Protein AF-A0A838PQ01-F1 (afdb_monomer_lite)

Sequence (137 aa):
PAHTLPSLKRLLPDFTLEEAGFEQQYRLMRLALEASRDELIVIEGEALRRSPAAVVEGYCRRVGLSFLPESLRWQAGLVADWRRWEDWHGDVAASTEIRPPSASREPGRPEGVNLDVYASCLDYYEKMIELGGLSRG

Secondary structure (DSSP, 8-state):
-TTHHHHHHHH-TT--HHHH-HHHHHHHHHHHHHH-SSPPP---HHHHHH-HHHHHHHHHHHHTPPP-GGGGB------GGGGGGHHHHHHHHT-SB-PPPPS---SS--TTS-HHHHHHHHHHHHHHHHHTT----

pLDDT: mean 88.01, std 12.09, range [39.84, 98.06]

Structure (mmCIF, N/CA/C/O backbone):
data_AF-A0A838PQ01-F1
#
_entry.id   AF-A0A838PQ01-F1
#
loop_
_atom_site.group_PDB
_atom_site.id
_atom_site.type_symbol
_atom_site.label_atom_id
_atom_site.label_alt_id
_atom_site.label_comp_id
_atom_site.label_asym_id
_atom_site.label_entity_id
_atom_site.label_seq_id
_atom_site.pdbx_PDB_ins_code
_atom_site.Cartn_x
_atom_site.Cartn_y
_atom_site.Cartn_z
_atom_site.occupancy
_atom_site.B_iso_or_equiv
_atom_site.auth_seq_id
_atom_site.auth_comp_id
_atom_site.auth_asym_id
_atom_site.auth_atom_id
_atom_site.pdbx_PDB_model_num
ATOM 1 N N . PRO A 1 1 ? 8.351 0.709 -2.735 1.00 89.12 1 PRO A N 1
ATOM 2 C CA . PRO A 1 1 ? 9.089 0.527 -4.019 1.00 89.12 1 PRO A CA 1
ATOM 3 C C . PRO A 1 1 ? 9.811 -0.825 -4.168 1.00 89.12 1 PRO A C 1
ATOM 5 O O . PRO A 1 1 ? 9.623 -1.492 -5.180 1.00 89.12 1 PRO A O 1
ATOM 8 N N . ALA A 1 2 ? 10.607 -1.249 -3.175 1.00 86.81 2 ALA A N 1
ATOM 9 C CA . ALA A 1 2 ? 11.474 -2.436 -3.273 1.00 86.81 2 ALA A CA 1
ATOM 10 C C . ALA A 1 2 ? 10.735 -3.759 -3.558 1.00 86.81 2 ALA A C 1
ATOM 12 O O . ALA A 1 2 ? 11.239 -4.599 -4.298 1.00 86.81 2 ALA A O 1
ATOM 13 N N . HIS A 1 3 ? 9.519 -3.931 -3.031 1.00 84.19 3 HIS A N 1
ATOM 14 C CA . HIS A 1 3 ? 8.679 -5.099 -3.325 1.00 84.19 3 HIS A CA 1
ATOM 15 C C . HIS A 1 3 ? 7.772 -4.883 -4.545 1.00 84.19 3 HIS A C 1
ATOM 17 O O . HIS A 1 3 ? 7.604 -5.792 -5.359 1.00 84.19 3 HIS A O 1
ATOM 23 N N . THR A 1 4 ? 7.230 -3.670 -4.694 1.00 89.81 4 THR A N 1
ATOM 24 C CA . THR A 1 4 ? 6.278 -3.302 -5.750 1.00 89.81 4 THR A CA 1
ATOM 25 C C . THR A 1 4 ? 6.888 -3.400 -7.145 1.00 89.81 4 THR A C 1
ATOM 27 O O . THR A 1 4 ? 6.311 -4.053 -8.007 1.00 89.81 4 THR A O 1
ATOM 30 N N . LEU A 1 5 ? 8.065 -2.803 -7.375 1.00 92.25 5 LEU A N 1
ATOM 31 C CA . LEU A 1 5 ? 8.629 -2.682 -8.725 1.00 92.25 5 LEU A CA 1
ATOM 32 C C . LEU A 1 5 ? 9.062 -4.027 -9.329 1.00 92.25 5 LEU A C 1
ATOM 34 O O . LEU A 1 5 ? 8.715 -4.278 -10.480 1.00 92.25 5 LEU A O 1
ATOM 38 N N . PRO A 1 6 ? 9.739 -4.941 -8.600 1.00 89.44 6 PRO A N 1
ATOM 39 C CA . PRO A 1 6 ? 10.008 -6.271 -9.141 1.00 89.44 6 PRO A CA 1
ATOM 40 C C . PRO A 1 6 ? 8.729 -7.065 -9.409 1.00 89.44 6 PRO A C 1
ATOM 42 O O . PRO A 1 6 ? 8.678 -7.832 -10.364 1.00 89.44 6 PRO A O 1
ATOM 45 N N . SER A 1 7 ? 7.688 -6.897 -8.579 1.00 87.44 7 SER A N 1
ATOM 46 C CA . SER A 1 7 ? 6.402 -7.552 -8.834 1.00 87.44 7 SER A CA 1
ATOM 47 C C . SER A 1 7 ? 5.745 -7.019 -10.103 1.00 87.44 7 SER A C 1
ATOM 49 O O . SER A 1 7 ? 5.295 -7.819 -10.918 1.00 87.44 7 SER A O 1
ATOM 51 N N . LEU A 1 8 ? 5.735 -5.695 -10.282 1.00 91.44 8 LEU A N 1
ATOM 52 C CA . LEU A 1 8 ? 5.205 -5.031 -11.468 1.00 91.44 8 LEU A CA 1
ATOM 53 C C . LEU A 1 8 ? 5.955 -5.473 -12.726 1.00 91.44 8 LEU A C 1
ATOM 55 O O . LEU A 1 8 ? 5.323 -5.878 -13.692 1.00 91.44 8 LEU A O 1
ATOM 59 N N . LYS A 1 9 ? 7.293 -5.511 -12.681 1.00 91.19 9 LYS A N 1
ATOM 60 C CA . LYS A 1 9 ? 8.133 -5.930 -13.810 1.00 91.19 9 LYS A CA 1
ATOM 61 C C . LYS A 1 9 ? 7.815 -7.337 -14.321 1.00 91.19 9 LYS A C 1
ATOM 63 O O . LYS A 1 9 ? 7.921 -7.584 -15.516 1.00 91.19 9 LYS A O 1
ATOM 68 N N . ARG A 1 10 ? 7.447 -8.277 -13.442 1.00 88.75 10 ARG A N 1
ATOM 69 C CA . ARG A 1 10 ? 7.080 -9.639 -13.876 1.00 88.75 10 ARG A CA 1
ATOM 70 C C . ARG A 1 10 ? 5.846 -9.654 -14.777 1.00 88.75 10 ARG A C 1
ATOM 72 O O . ARG A 1 10 ? 5.750 -10.529 -15.625 1.00 88.75 10 ARG A O 1
ATOM 79 N N . LEU A 1 11 ? 4.925 -8.715 -14.570 1.00 87.88 11 LEU A N 1
ATOM 80 C CA . LEU A 1 11 ? 3.666 -8.620 -15.309 1.00 87.88 11 LEU A CA 1
ATOM 81 C C . LEU A 1 11 ? 3.765 -7.643 -16.484 1.00 87.88 11 LEU A C 1
ATOM 83 O O . LEU A 1 11 ? 3.222 -7.902 -17.551 1.00 87.88 11 LEU A O 1
ATOM 87 N N . LEU A 1 12 ? 4.486 -6.539 -16.292 1.00 91.62 12 LEU A N 1
ATOM 88 C CA . LEU A 1 12 ? 4.723 -5.484 -17.272 1.00 91.62 12 LEU A CA 1
ATOM 89 C C . LEU A 1 12 ? 6.237 -5.218 -17.353 1.00 91.62 12 LEU A C 1
ATOM 91 O O . LEU A 1 12 ? 6.736 -4.339 -16.654 1.00 91.62 12 LEU A O 1
ATOM 95 N N . PRO A 1 13 ? 7.004 -5.980 -18.157 1.00 91.25 13 PRO A N 1
ATOM 96 C CA . PRO A 1 13 ? 8.471 -5.887 -18.190 1.00 91.25 13 PRO A CA 1
ATOM 97 C C . PRO A 1 13 ? 9.031 -4.504 -18.538 1.00 91.25 13 PRO A C 1
ATOM 99 O O . PRO A 1 13 ? 10.107 -4.149 -18.033 1.00 91.25 13 PRO A O 1
ATOM 102 N N . ASP A 1 14 ? 8.265 -3.755 -19.336 1.00 91.88 14 ASP A N 1
ATOM 103 C CA . ASP A 1 14 ? 8.597 -2.447 -19.910 1.00 91.88 14 ASP A CA 1
ATOM 104 C C . ASP A 1 14 ? 7.753 -1.308 -19.307 1.00 91.88 14 ASP A C 1
ATOM 106 O O . ASP A 1 14 ? 7.502 -0.300 -19.965 1.00 91.88 14 ASP A O 1
ATOM 110 N N . PHE A 1 15 ? 7.296 -1.471 -18.059 1.00 94.56 15 PHE A N 1
ATOM 111 C CA . PHE A 1 15 ? 6.502 -0.453 -17.371 1.00 94.56 15 PHE A CA 1
ATOM 112 C C . PHE A 1 15 ? 7.220 0.910 -17.310 1.00 94.56 15 PHE A C 1
ATOM 114 O O . PHE A 1 15 ? 8.438 1.013 -17.135 1.00 94.56 15 PHE A O 1
ATOM 121 N N . THR A 1 16 ? 6.432 1.972 -17.387 1.00 94.88 16 THR A N 1
ATOM 122 C CA . THR A 1 16 ? 6.842 3.371 -17.253 1.00 94.88 16 THR A CA 1
ATOM 123 C C . THR A 1 16 ? 6.752 3.850 -15.801 1.00 94.88 16 THR A C 1
ATOM 125 O O . THR A 1 16 ? 6.079 3.253 -14.962 1.00 94.88 16 THR A O 1
ATOM 128 N N . LEU A 1 17 ? 7.389 4.982 -15.476 1.00 94.88 17 LEU A N 1
ATOM 129 C CA . LEU A 1 17 ? 7.247 5.606 -14.149 1.00 94.88 17 LEU A CA 1
ATOM 130 C C . LEU A 1 17 ? 5.789 5.928 -13.794 1.00 94.88 17 LEU A C 1
ATOM 132 O O . LEU A 1 17 ? 5.412 5.849 -12.626 1.00 94.88 17 LEU A O 1
ATOM 136 N N . GLU A 1 18 ? 4.977 6.259 -14.796 1.00 95.38 18 GLU A N 1
ATOM 137 C CA . GLU A 1 18 ? 3.548 6.500 -14.619 1.00 95.38 18 GLU A CA 1
ATOM 138 C C . GLU A 1 18 ? 2.798 5.222 -14.230 1.00 95.38 18 GLU A C 1
ATOM 140 O O . GLU A 1 18 ? 2.023 5.240 -13.276 1.00 95.38 18 GLU A O 1
ATOM 145 N N . GLU A 1 19 ? 3.092 4.092 -14.876 1.00 94.94 19 GLU A N 1
ATOM 146 C CA . GLU A 1 19 ? 2.512 2.788 -14.522 1.00 94.94 19 GLU A CA 1
ATOM 147 C C . GLU A 1 19 ? 3.000 2.271 -13.160 1.00 94.94 19 GLU A C 1
ATOM 149 O O . GLU A 1 19 ? 2.286 1.527 -12.487 1.00 94.94 19 GLU A O 1
ATOM 154 N N . ALA A 1 20 ? 4.187 2.691 -12.708 1.00 95.12 20 ALA A N 1
ATOM 155 C CA . ALA A 1 20 ? 4.645 2.432 -11.343 1.00 95.12 20 ALA A CA 1
ATOM 156 C C . ALA A 1 20 ? 3.829 3.197 -10.283 1.00 95.12 20 ALA A C 1
ATOM 158 O O . ALA A 1 20 ? 3.742 2.747 -9.138 1.00 95.12 20 ALA A O 1
ATOM 159 N N . GLY A 1 21 ? 3.246 4.345 -10.641 1.00 96.50 21 GLY A N 1
ATOM 160 C CA . GLY A 1 21 ? 2.193 5.022 -9.881 1.00 96.50 21 GLY A CA 1
ATOM 161 C C . GLY A 1 21 ? 2.619 5.802 -8.631 1.00 96.50 21 GLY A C 1
ATOM 162 O O . GLY A 1 21 ? 1.767 6.419 -7.994 1.00 96.50 21 GLY A O 1
ATOM 163 N N . PHE A 1 22 ? 3.899 5.806 -8.243 1.00 96.94 22 PHE A N 1
ATOM 164 C CA . PHE A 1 22 ? 4.348 6.459 -6.998 1.00 96.94 22 PHE A CA 1
ATOM 165 C C . PHE A 1 22 ? 4.168 7.984 -7.022 1.00 96.94 22 PHE A C 1
ATOM 167 O O . PHE A 1 22 ? 3.749 8.576 -6.027 1.00 96.94 22 PHE A O 1
ATOM 174 N N . GLU A 1 23 ? 4.441 8.625 -8.159 1.00 97.69 23 GLU A N 1
ATOM 175 C CA . GLU A 1 23 ? 4.204 10.061 -8.321 1.00 97.69 23 GLU A CA 1
ATOM 176 C C . GLU A 1 23 ? 2.708 10.388 -8.254 1.00 97.69 23 GLU A C 1
ATOM 178 O O . GLU A 1 23 ? 2.293 11.346 -7.602 1.00 97.69 23 GLU A O 1
ATOM 183 N N . GLN A 1 24 ? 1.889 9.569 -8.910 1.00 97.69 24 GLN A N 1
ATOM 184 C CA . GLN A 1 24 ? 0.441 9.707 -8.981 1.00 97.69 24 GLN A CA 1
ATOM 185 C C . GLN A 1 24 ? -0.168 9.573 -7.583 1.00 97.69 24 GLN A C 1
ATOM 187 O O . GLN A 1 24 ? -0.986 10.405 -7.197 1.00 97.69 24 GLN A O 1
ATOM 192 N N . GLN A 1 25 ? 0.282 8.596 -6.789 1.00 95.88 25 GLN A N 1
ATOM 193 C CA . GLN A 1 25 ? -0.121 8.436 -5.389 1.00 95.88 25 GLN A CA 1
ATOM 194 C C . GLN A 1 25 ? 0.239 9.664 -4.546 1.00 95.88 25 GLN A C 1
ATOM 196 O O . GLN A 1 25 ? -0.619 10.178 -3.830 1.00 95.88 25 GLN A O 1
ATOM 201 N N . TYR A 1 26 ? 1.460 10.190 -4.677 1.00 96.06 26 TYR A N 1
ATOM 202 C CA . TYR A 1 26 ? 1.870 11.403 -3.965 1.00 96.06 26 TYR A CA 1
ATOM 203 C C . TYR A 1 26 ? 1.013 12.619 -4.349 1.00 96.06 26 TYR A C 1
ATOM 205 O O . TYR A 1 26 ? 0.556 13.366 -3.482 1.00 96.06 26 TYR A O 1
ATOM 213 N N . ARG A 1 27 ? 0.743 12.806 -5.646 1.00 96.12 27 ARG A N 1
ATOM 214 C CA . ARG A 1 27 ? -0.130 13.884 -6.134 1.00 96.12 27 ARG A CA 1
ATOM 215 C C . ARG A 1 27 ? -1.559 13.737 -5.601 1.00 96.12 27 ARG A C 1
ATOM 217 O O . ARG A 1 27 ? -2.127 14.723 -5.143 1.00 96.12 27 ARG A O 1
ATOM 224 N N . LEU A 1 28 ? -2.121 12.526 -5.604 1.00 94.44 28 LEU A N 1
ATOM 225 C CA . LEU A 1 28 ? -3.454 12.251 -5.052 1.00 94.44 28 LEU A CA 1
ATOM 226 C C . LEU A 1 28 ? -3.518 12.521 -3.547 1.00 94.44 28 LEU A C 1
ATOM 228 O O . LEU A 1 28 ? -4.472 13.135 -3.079 1.00 94.44 28 LEU A O 1
ATOM 232 N N . MET A 1 29 ? -2.488 12.119 -2.802 1.00 93.38 29 MET A N 1
ATOM 233 C CA . MET A 1 29 ? -2.374 12.387 -1.371 1.00 93.38 29 MET A CA 1
ATOM 234 C C . MET A 1 29 ? -2.400 13.890 -1.077 1.00 93.38 29 MET A C 1
ATOM 236 O O . MET A 1 29 ? -3.138 14.340 -0.203 1.00 93.38 29 MET A O 1
ATOM 240 N N . ARG A 1 30 ? -1.639 14.678 -1.844 1.00 93.19 30 ARG A N 1
ATOM 241 C CA . ARG A 1 30 ? -1.653 16.140 -1.735 1.00 93.19 30 ARG A CA 1
ATOM 242 C C . ARG A 1 30 ? -3.019 16.737 -2.042 1.00 93.19 30 ARG A C 1
ATOM 244 O O . ARG A 1 30 ? -3.501 17.552 -1.266 1.00 93.19 30 ARG A O 1
ATOM 251 N N . LEU A 1 31 ? -3.652 16.306 -3.131 1.00 93.50 31 LEU A N 1
ATOM 252 C CA . LEU A 1 31 ? -4.988 16.778 -3.499 1.00 93.50 31 LEU A CA 1
ATOM 253 C C . LEU A 1 31 ? -6.022 16.458 -2.413 1.00 93.50 31 LEU A C 1
ATOM 255 O O . LEU A 1 31 ? -6.858 17.302 -2.109 1.00 93.50 31 LEU A O 1
ATOM 259 N N . ALA A 1 32 ? -5.954 15.276 -1.798 1.00 91.69 32 ALA A N 1
ATOM 260 C CA . ALA A 1 32 ? -6.846 14.901 -0.704 1.00 91.69 32 ALA A CA 1
ATOM 261 C C . ALA A 1 32 ? -6.669 15.808 0.528 1.00 91.69 32 ALA A C 1
ATOM 263 O O . ALA A 1 32 ? -7.661 16.253 1.104 1.00 91.69 32 ALA A O 1
ATOM 264 N N . LEU A 1 33 ? -5.421 16.127 0.889 1.00 89.50 33 LEU A N 1
ATOM 265 C CA . LEU A 1 33 ? -5.092 17.044 1.990 1.00 89.50 33 LEU A CA 1
ATOM 266 C C . LEU A 1 33 ? -5.481 18.499 1.701 1.00 89.50 33 LEU A C 1
ATOM 268 O O . LEU A 1 33 ? -5.804 19.249 2.613 1.00 89.50 33 LEU A O 1
ATOM 272 N N . GLU A 1 34 ? -5.431 18.918 0.438 1.00 90.81 34 GLU A N 1
ATOM 273 C CA . GLU A 1 34 ? -5.863 20.256 0.027 1.00 90.81 34 GLU A CA 1
ATOM 274 C C . GLU A 1 34 ? -7.401 20.360 -0.012 1.00 90.81 34 GLU A C 1
ATOM 276 O O . GLU A 1 34 ? -7.960 21.414 0.295 1.00 90.81 34 GLU A O 1
ATOM 281 N N . ALA A 1 35 ? -8.095 19.270 -0.359 1.00 91.44 35 ALA A N 1
ATOM 282 C CA . ALA A 1 35 ? -9.550 19.229 -0.492 1.00 91.44 35 ALA A CA 1
ATOM 283 C C . ALA A 1 35 ? -10.301 19.064 0.839 1.00 91.44 35 ALA A C 1
ATOM 285 O O . ALA A 1 35 ? -11.458 19.482 0.930 1.00 91.44 35 ALA A O 1
ATOM 286 N N . SER A 1 36 ? -9.681 18.466 1.861 1.00 84.81 36 SER A N 1
ATOM 287 C CA . SER A 1 36 ? -10.305 18.261 3.170 1.00 84.81 36 SER A CA 1
ATOM 288 C C . SER A 1 36 ? -9.430 18.759 4.312 1.00 84.81 36 SER A C 1
ATOM 290 O O . SER A 1 36 ? -8.210 18.649 4.286 1.00 84.81 36 SER A O 1
ATOM 292 N N . ARG A 1 37 ? -10.081 19.288 5.351 1.00 76.44 37 ARG A N 1
ATOM 293 C CA . ARG A 1 37 ? -9.438 19.568 6.644 1.00 76.44 37 ARG A CA 1
ATOM 294 C C . ARG A 1 37 ? -9.441 18.358 7.572 1.00 76.44 37 ARG A C 1
ATOM 296 O O . ARG A 1 37 ? -8.852 18.435 8.649 1.00 76.44 37 ARG A O 1
ATOM 303 N N . ASP A 1 38 ? -10.135 17.293 7.181 1.00 79.06 38 ASP A N 1
ATOM 304 C CA . ASP A 1 38 ? -10.133 16.046 7.923 1.00 79.06 38 ASP A CA 1
ATOM 305 C C . ASP A 1 38 ? -8.755 15.407 7.865 1.00 79.06 38 ASP A C 1
ATOM 307 O O . ASP A 1 38 ? -7.969 15.588 6.931 1.00 79.06 38 ASP A O 1
ATOM 311 N N . GLU A 1 39 ? -8.468 14.633 8.894 1.00 80.44 39 GLU A N 1
ATOM 312 C CA . GLU A 1 39 ? -7.217 13.922 8.965 1.00 80.44 39 GLU A CA 1
ATOM 313 C C . GLU A 1 39 ? -7.142 12.817 7.910 1.00 80.44 39 GLU A C 1
ATOM 315 O O . GLU A 1 39 ? -7.981 11.915 7.856 1.00 80.44 39 GLU A O 1
ATOM 320 N N . LEU A 1 40 ? -6.078 12.851 7.111 1.00 85.75 40 LEU A N 1
ATOM 321 C CA . LEU A 1 40 ? -5.758 11.766 6.202 1.00 85.75 40 LEU A CA 1
ATOM 322 C C . LEU A 1 40 ? -5.159 10.589 6.979 1.00 85.75 40 LEU A C 1
ATOM 324 O O . LEU A 1 40 ? -4.100 10.704 7.593 1.00 85.75 40 LEU A O 1
ATOM 328 N N . ILE A 1 41 ? -5.807 9.430 6.894 1.00 88.00 41 ILE A N 1
ATOM 329 C CA . ILE A 1 41 ? -5.294 8.194 7.488 1.00 88.00 41 ILE A CA 1
ATOM 330 C C . ILE A 1 41 ? -4.486 7.439 6.436 1.00 88.00 41 ILE A C 1
ATOM 332 O O . ILE A 1 41 ? -5.034 6.983 5.433 1.00 88.00 41 ILE A O 1
ATOM 336 N N . VAL A 1 42 ? -3.189 7.273 6.685 1.00 88.94 42 VAL A N 1
ATOM 337 C CA . VAL A 1 42 ? -2.290 6.505 5.815 1.00 88.94 42 VAL A CA 1
ATOM 338 C C . VAL A 1 42 ? -1.958 5.172 6.476 1.00 88.94 42 VAL A C 1
ATOM 340 O O . VAL A 1 42 ? -1.516 5.130 7.622 1.00 88.94 42 VAL A O 1
ATOM 343 N N . ILE A 1 43 ? -2.150 4.075 5.741 1.00 91.00 43 ILE A N 1
ATOM 344 C CA . ILE A 1 43 ? -1.770 2.727 6.171 1.00 91.00 43 ILE A CA 1
ATOM 345 C C . ILE A 1 43 ? -0.590 2.257 5.322 1.00 91.00 43 ILE A C 1
ATOM 347 O O . ILE A 1 43 ? -0.693 2.140 4.103 1.00 91.00 43 ILE A O 1
ATOM 351 N N . GLU A 1 44 ? 0.532 1.965 5.977 1.00 88.50 44 GLU A N 1
ATOM 352 C CA . GLU A 1 44 ? 1.713 1.384 5.334 1.00 88.50 44 GLU A CA 1
ATOM 353 C C . GLU A 1 44 ? 1.490 -0.121 5.116 1.00 88.50 44 GLU A C 1
ATOM 355 O O . GLU A 1 44 ? 1.124 -0.850 6.042 1.00 88.50 44 GLU A O 1
ATOM 360 N N . GLY A 1 45 ? 1.677 -0.589 3.880 1.00 89.44 45 GLY A N 1
ATOM 361 C CA . GLY A 1 45 ? 1.334 -1.959 3.492 1.00 89.44 45 GLY A CA 1
ATOM 362 C C . GLY A 1 45 ? 2.134 -3.029 4.239 1.00 89.44 45 GLY A C 1
ATOM 363 O O . GLY A 1 45 ? 1.572 -4.049 4.637 1.00 89.44 45 GLY A O 1
ATOM 364 N N . GLU A 1 46 ? 3.425 -2.807 4.490 1.00 87.44 46 GLU A N 1
ATOM 365 C CA . GLU A 1 46 ? 4.235 -3.755 5.254 1.00 87.44 46 GLU A CA 1
ATOM 366 C C . GLU A 1 46 ? 3.886 -3.720 6.749 1.00 87.44 46 GLU A C 1
ATOM 368 O O . GLU A 1 46 ? 3.846 -4.775 7.379 1.00 87.44 46 GLU A O 1
ATOM 373 N N . ALA A 1 47 ? 3.555 -2.559 7.324 1.00 89.69 47 ALA A N 1
ATOM 374 C CA . ALA A 1 47 ? 3.047 -2.456 8.694 1.00 89.69 47 ALA A CA 1
ATOM 375 C C . ALA A 1 47 ? 1.733 -3.225 8.863 1.00 89.69 47 ALA A C 1
ATOM 377 O O . ALA A 1 47 ? 1.591 -3.985 9.823 1.00 89.69 47 ALA A O 1
ATOM 378 N N . LEU A 1 48 ? 0.814 -3.092 7.899 1.00 94.12 48 LEU A N 1
ATOM 379 C CA . LEU A 1 48 ? -0.420 -3.873 7.860 1.00 94.12 48 LEU A CA 1
ATOM 380 C C . LEU A 1 48 ? -0.121 -5.372 7.830 1.00 94.12 48 LEU A C 1
ATOM 382 O O . LEU A 1 48 ? -0.730 -6.121 8.581 1.00 94.12 48 LEU A O 1
ATOM 386 N N . ARG A 1 49 ? 0.836 -5.825 7.015 1.00 93.50 49 ARG A N 1
ATOM 387 C CA . ARG A 1 49 ? 1.210 -7.247 6.960 1.00 93.50 49 ARG A CA 1
ATOM 388 C C . ARG A 1 49 ? 1.909 -7.743 8.224 1.00 93.50 49 ARG A C 1
ATOM 390 O O . ARG A 1 49 ? 1.715 -8.897 8.591 1.00 93.50 49 ARG A O 1
ATOM 397 N N . ARG A 1 50 ? 2.727 -6.911 8.880 1.00 93.81 50 ARG A N 1
ATOM 398 C CA . ARG A 1 50 ? 3.410 -7.264 10.138 1.00 93.81 50 ARG A CA 1
ATOM 399 C C . ARG A 1 50 ? 2.422 -7.440 11.289 1.00 93.81 50 ARG A C 1
ATOM 401 O O . ARG A 1 50 ? 2.574 -8.381 12.062 1.00 93.81 50 ARG A O 1
ATOM 408 N N . SER A 1 51 ? 1.418 -6.566 11.377 1.00 95.44 51 SER A N 1
ATOM 409 C CA . SER A 1 51 ? 0.456 -6.558 12.485 1.00 95.44 51 SER A CA 1
ATOM 410 C C . SER A 1 51 ? -0.974 -6.229 12.021 1.00 95.44 51 SER A C 1
ATOM 412 O O . SER A 1 51 ? -1.496 -5.171 12.387 1.00 95.44 51 SER A O 1
ATOM 414 N N . PRO A 1 52 ? -1.652 -7.121 11.264 1.00 96.94 52 PRO A N 1
ATOM 415 C CA . PRO A 1 52 ? -2.949 -6.818 10.654 1.00 96.94 52 PRO A CA 1
ATOM 416 C C . PRO A 1 52 ? -4.018 -6.353 11.645 1.00 96.94 52 PRO A C 1
ATOM 418 O O . PRO A 1 52 ? -4.657 -5.327 11.427 1.00 96.94 52 PRO A O 1
ATOM 421 N N . ALA A 1 53 ? -4.169 -7.070 12.764 1.00 97.25 53 ALA A N 1
ATOM 422 C CA . ALA A 1 53 ? -5.150 -6.747 13.799 1.00 97.25 53 ALA A CA 1
ATOM 423 C C . ALA A 1 53 ? -4.921 -5.357 14.395 1.00 97.25 53 ALA A C 1
ATOM 425 O O . ALA A 1 53 ? -5.837 -4.546 14.397 1.00 97.25 53 ALA A O 1
ATOM 426 N N . ALA A 1 54 ? -3.690 -5.049 14.808 1.00 97.00 54 ALA A N 1
ATOM 427 C CA . ALA A 1 54 ? -3.374 -3.761 15.418 1.00 97.00 54 ALA A CA 1
ATOM 428 C C . ALA A 1 54 ? -3.588 -2.585 14.450 1.00 97.00 54 ALA A C 1
ATOM 430 O O . ALA A 1 54 ? -4.101 -1.537 14.843 1.00 97.00 54 ALA A O 1
ATOM 431 N N . VAL A 1 55 ? -3.213 -2.754 13.178 1.00 96.75 55 VAL A N 1
ATOM 432 C CA . VAL A 1 55 ? -3.364 -1.703 12.163 1.00 96.75 55 VAL A CA 1
ATOM 433 C C . VAL A 1 55 ? -4.835 -1.471 11.819 1.00 96.75 55 VAL A C 1
ATOM 435 O O . VAL A 1 55 ? -5.279 -0.323 11.810 1.00 96.75 55 VAL A O 1
ATOM 438 N N . VAL A 1 56 ? -5.607 -2.535 11.576 1.00 97.38 56 VAL A N 1
ATOM 439 C CA . VAL A 1 56 ? -7.031 -2.416 11.225 1.00 97.38 56 VAL A CA 1
ATOM 440 C C . VAL A 1 56 ? -7.861 -1.940 12.416 1.00 97.38 56 VAL A C 1
ATOM 442 O O . VAL A 1 56 ? -8.706 -1.068 12.244 1.00 97.38 56 VAL A O 1
ATOM 445 N N . GLU A 1 57 ? -7.583 -2.410 13.632 1.00 97.56 57 GLU A N 1
ATOM 446 C CA . GLU A 1 57 ? -8.215 -1.891 14.849 1.00 97.56 57 GLU A CA 1
ATOM 447 C C . GLU A 1 57 ? -7.911 -0.399 15.051 1.00 97.56 57 GLU A C 1
ATOM 449 O O . GLU A 1 57 ? -8.808 0.397 15.346 1.00 97.56 57 GLU A O 1
ATOM 454 N N . GLY A 1 58 ? -6.656 0.009 14.826 1.00 95.81 58 GLY A N 1
ATOM 455 C CA . GLY A 1 58 ? -6.242 1.409 14.859 1.00 95.81 58 GLY A CA 1
ATOM 456 C C . GLY A 1 58 ? -7.000 2.272 13.849 1.00 95.81 58 GLY A C 1
ATOM 457 O O . GLY A 1 58 ? -7.470 3.354 14.212 1.00 95.81 58 GLY A O 1
ATOM 458 N N . TYR A 1 59 ? -7.164 1.775 12.620 1.00 95.44 59 TYR A N 1
ATOM 459 C CA . TYR A 1 59 ? -7.979 2.411 11.587 1.00 95.44 59 TYR A CA 1
ATOM 460 C C . TYR A 1 59 ? -9.443 2.531 12.025 1.00 95.44 59 TYR A C 1
ATOM 462 O O . TYR A 1 59 ? -9.959 3.647 12.071 1.00 95.44 59 TYR A O 1
ATOM 470 N N . CYS A 1 60 ? -10.083 1.422 12.419 1.00 97.00 60 CYS A N 1
ATOM 471 C CA . CYS A 1 60 ? -11.480 1.383 12.859 1.00 97.00 60 CYS A CA 1
ATOM 472 C C . CYS A 1 60 ? -11.750 2.415 13.956 1.00 97.00 60 CYS A C 1
ATOM 474 O O . CYS A 1 60 ? -12.658 3.233 13.821 1.00 97.00 60 CYS A O 1
ATOM 476 N N . ARG A 1 61 ? -10.905 2.461 14.992 1.00 95.81 61 ARG A N 1
ATOM 477 C CA . ARG A 1 61 ? -11.015 3.447 16.074 1.00 95.81 61 ARG A CA 1
ATOM 478 C C . ARG A 1 61 ? -10.955 4.887 15.563 1.00 95.81 61 ARG A C 1
ATOM 480 O O . ARG A 1 61 ? -11.685 5.736 16.065 1.00 95.81 61 ARG A O 1
ATOM 487 N N . ARG A 1 62 ? -10.093 5.170 14.585 1.00 93.06 62 ARG A N 1
ATOM 488 C CA . ARG A 1 62 ? -9.897 6.524 14.055 1.00 93.06 62 ARG A CA 1
ATOM 489 C C . ARG A 1 62 ? -11.060 6.999 13.188 1.00 93.06 62 ARG A C 1
ATOM 491 O O . ARG A 1 62 ? -11.362 8.185 13.201 1.00 93.06 62 ARG A O 1
ATOM 498 N N . VAL A 1 63 ? -11.740 6.080 12.504 1.00 93.88 63 VAL A N 1
ATOM 499 C CA . VAL A 1 63 ? -12.944 6.383 11.709 1.00 93.88 63 VAL A CA 1
ATOM 500 C C . VAL A 1 63 ? -14.262 6.169 12.469 1.00 93.88 63 VAL A C 1
ATOM 502 O O . VAL A 1 63 ? -15.332 6.329 11.892 1.00 93.88 63 VAL A O 1
ATOM 505 N N . GLY A 1 64 ? -14.212 5.809 13.757 1.00 95.62 64 GLY A N 1
ATOM 506 C CA . GLY A 1 64 ? -15.404 5.612 14.592 1.00 95.62 64 GLY A CA 1
ATOM 507 C C . GLY A 1 64 ? -16.155 4.295 14.354 1.00 95.62 64 GLY A C 1
ATOM 508 O O . GLY A 1 64 ? -17.347 4.210 14.640 1.00 95.62 64 GLY A O 1
ATOM 509 N N . LEU A 1 65 ? -15.478 3.268 13.837 1.00 97.06 65 LEU A N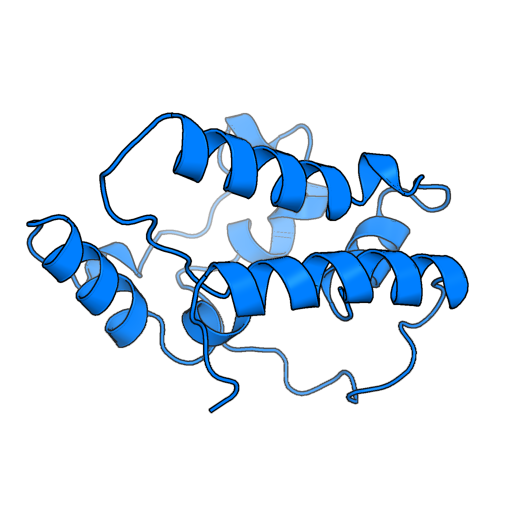 1
ATOM 510 C CA . LEU A 1 65 ? -16.024 1.929 13.612 1.00 97.06 65 LEU A CA 1
ATOM 511 C C . LEU A 1 65 ? -15.595 0.950 14.711 1.00 97.06 65 LEU A C 1
ATOM 513 O O . LEU A 1 65 ? -14.502 1.045 15.270 1.00 97.06 65 LEU A O 1
ATOM 517 N N . SER A 1 66 ? -16.436 -0.049 14.976 1.00 97.81 66 SER A N 1
ATOM 518 C CA . SER A 1 66 ? -16.059 -1.209 15.788 1.00 97.81 66 SER A CA 1
ATOM 519 C C . SER A 1 66 ? -15.152 -2.146 14.988 1.00 97.81 66 SER A C 1
ATOM 521 O O . SER A 1 66 ? -15.452 -2.473 13.840 1.00 97.81 66 SER A O 1
ATOM 523 N N . PHE A 1 67 ? -14.052 -2.593 15.596 1.00 98.06 67 PHE A N 1
ATOM 524 C CA . PHE A 1 67 ? -13.181 -3.601 14.996 1.00 98.06 67 PHE A CA 1
ATOM 525 C C . PHE A 1 67 ? -13.824 -4.991 15.077 1.00 98.06 67 PHE A C 1
ATOM 527 O O . PHE A 1 67 ? -14.287 -5.404 16.139 1.00 98.06 67 PHE A O 1
ATOM 534 N N . LEU A 1 68 ? -13.820 -5.707 13.952 1.00 97.81 68 LEU A N 1
ATOM 535 C CA . LEU A 1 68 ? -14.300 -7.082 13.829 1.00 97.81 68 LEU A CA 1
ATOM 536 C C . LEU A 1 68 ? -13.105 -7.991 13.505 1.00 97.81 68 LEU A C 1
ATOM 538 O O . LEU A 1 68 ? -12.624 -7.946 12.369 1.00 97.81 68 LEU A O 1
ATOM 542 N N . PRO A 1 69 ? -12.585 -8.798 14.447 1.00 96.06 69 PRO A N 1
ATOM 543 C CA . PRO A 1 69 ? -11.427 -9.663 14.199 1.00 96.06 69 PRO A CA 1
ATOM 544 C C . PRO A 1 69 ? -11.598 -10.617 13.006 1.00 96.06 69 PRO A C 1
ATOM 546 O O . PRO A 1 69 ? -10.643 -10.893 12.279 1.00 96.06 69 PRO A O 1
ATOM 549 N N . GLU A 1 70 ? -12.819 -11.086 12.763 1.00 96.69 70 GLU A N 1
ATOM 550 C CA . GLU A 1 70 ? -13.195 -11.941 11.639 1.00 96.69 70 GLU A CA 1
ATOM 551 C C . GLU A 1 70 ? -13.032 -11.263 10.271 1.00 96.69 70 GLU A C 1
ATOM 553 O O . GLU A 1 70 ? -12.868 -11.961 9.275 1.00 96.69 70 GLU A O 1
ATOM 558 N N . SER A 1 71 ? -12.975 -9.924 10.209 1.00 94.75 71 SER A N 1
ATOM 559 C CA . SER A 1 71 ? -12.703 -9.184 8.964 1.00 94.75 71 SER A CA 1
ATOM 560 C C . SER A 1 71 ? -11.311 -9.464 8.381 1.00 94.75 71 SER A C 1
ATOM 562 O O . SER A 1 71 ? -11.060 -9.191 7.209 1.00 94.75 71 SER A O 1
ATOM 564 N N . LEU A 1 72 ? -10.408 -10.052 9.173 1.00 96.88 72 LEU A N 1
ATOM 565 C CA . LEU A 1 72 ? -9.063 -10.458 8.754 1.00 96.88 72 LEU A CA 1
ATOM 566 C C . LEU A 1 72 ? -8.990 -11.910 8.261 1.00 96.88 72 LEU A C 1
ATOM 568 O O . LEU A 1 72 ? -7.894 -12.461 8.094 1.00 96.88 72 LEU A O 1
ATOM 572 N N . ARG A 1 73 ? -10.147 -12.554 8.082 1.00 96.69 73 ARG A N 1
ATOM 573 C CA . ARG A 1 73 ? -10.285 -13.938 7.637 1.00 96.69 73 ARG A CA 1
ATOM 574 C C . ARG A 1 73 ? -11.257 -14.011 6.468 1.00 96.69 73 ARG A C 1
ATOM 576 O O . ARG A 1 73 ? -12.324 -13.410 6.493 1.00 96.69 73 ARG A O 1
ATOM 583 N N . TRP A 1 74 ? -10.903 -14.785 5.453 1.00 95.06 74 TRP A N 1
ATOM 584 C CA . TRP A 1 74 ? -11.764 -15.021 4.295 1.00 95.06 74 TRP A CA 1
ATOM 585 C C . TRP A 1 74 ? -11.601 -16.441 3.764 1.00 95.06 74 TRP A C 1
ATOM 587 O O . TRP A 1 74 ? -10.666 -17.156 4.123 1.00 95.06 74 TRP A O 1
ATOM 597 N N . GLN A 1 75 ? -12.542 -16.862 2.920 1.00 94.12 75 GLN A N 1
ATOM 598 C CA . GLN A 1 75 ? -12.421 -18.112 2.178 1.00 94.12 75 GLN A CA 1
ATOM 599 C C . GLN A 1 75 ? -11.532 -17.895 0.957 1.00 94.12 75 GLN A C 1
ATOM 601 O O . GLN A 1 75 ? -11.680 -16.895 0.256 1.00 94.12 75 GLN A O 1
ATOM 606 N N . ALA A 1 76 ? -10.631 -18.842 0.702 1.00 94.38 76 ALA A N 1
ATOM 607 C CA . ALA A 1 76 ? -9.833 -18.839 -0.514 1.00 94.38 76 ALA A CA 1
ATOM 608 C C . ALA A 1 76 ? -10.748 -18.975 -1.743 1.00 94.38 76 ALA A C 1
ATOM 610 O O . ALA A 1 76 ? -11.718 -19.736 -1.738 1.00 94.38 76 ALA A O 1
ATOM 611 N N . GLY A 1 77 ? -10.428 -18.239 -2.800 1.00 91.69 77 GLY A N 1
ATOM 612 C CA . GLY A 1 77 ? -11.172 -18.218 -4.049 1.00 91.69 77 GLY A CA 1
ATOM 613 C C . GLY A 1 77 ? -10.852 -16.987 -4.889 1.00 91.69 77 GLY A C 1
ATOM 614 O O . GLY A 1 77 ? -10.478 -15.933 -4.376 1.00 91.69 77 GLY A O 1
ATOM 615 N N . LEU A 1 78 ? -11.016 -17.119 -6.206 1.00 85.12 78 LEU A N 1
ATOM 616 C CA . LEU A 1 78 ? -10.898 -15.987 -7.118 1.00 85.12 78 LEU A CA 1
ATOM 617 C C . LEU A 1 78 ? -12.155 -15.113 -7.017 1.00 85.12 78 LEU A C 1
ATOM 619 O O . LEU A 1 78 ? -13.272 -15.587 -7.232 1.00 85.12 78 LEU A O 1
ATOM 623 N N . VAL A 1 79 ? -11.968 -13.824 -6.745 1.00 88.94 79 VAL A N 1
ATOM 624 C CA . VAL A 1 79 ? -13.042 -12.831 -6.848 1.00 88.94 79 VAL A CA 1
ATOM 625 C C . VAL A 1 79 ? -13.398 -12.660 -8.325 1.00 88.94 79 VAL A C 1
ATOM 627 O O . VAL A 1 79 ? -12.512 -12.490 -9.160 1.00 88.94 79 VAL A O 1
ATOM 630 N N . ALA A 1 80 ? -14.689 -12.711 -8.669 1.00 88.12 80 ALA A N 1
ATOM 631 C CA . ALA A 1 80 ? -15.142 -12.716 -10.065 1.00 88.12 80 ALA A CA 1
ATOM 632 C C . ALA A 1 80 ? -14.586 -11.536 -10.889 1.00 88.12 80 ALA A C 1
ATOM 634 O O . ALA A 1 80 ? -14.172 -11.727 -12.034 1.00 88.12 80 ALA A O 1
ATOM 635 N N . ASP A 1 81 ? -14.494 -10.354 -10.278 1.00 88.25 81 ASP A N 1
ATOM 636 C CA . ASP A 1 81 ? -13.982 -9.134 -10.912 1.00 88.25 81 ASP A CA 1
ATOM 637 C C . ASP A 1 81 ? -12.465 -9.166 -11.168 1.00 88.25 81 ASP A C 1
ATOM 639 O O . ASP A 1 81 ? -11.943 -8.381 -11.960 1.00 88.25 81 ASP A O 1
ATOM 643 N N . TRP A 1 82 ? -11.736 -10.097 -10.545 1.00 88.31 82 TRP A N 1
ATOM 644 C CA . TRP A 1 82 ? -10.286 -10.236 -10.698 1.00 88.31 82 TRP A CA 1
ATOM 645 C C . TRP A 1 82 ? -9.876 -11.144 -11.850 1.00 88.31 82 TRP A C 1
ATOM 647 O O . TRP A 1 82 ? -8.685 -11.253 -12.112 1.00 88.31 82 TRP A O 1
ATOM 657 N N . ARG A 1 83 ? -10.819 -11.754 -12.584 1.00 85.44 83 ARG A N 1
ATOM 658 C CA . ARG A 1 83 ? -10.516 -12.688 -13.689 1.00 85.44 83 ARG A CA 1
ATOM 659 C C . ARG A 1 83 ? -9.500 -12.154 -14.700 1.00 85.44 83 ARG A C 1
ATOM 661 O O . ARG A 1 83 ? -8.650 -12.897 -15.161 1.00 85.44 83 ARG A O 1
ATOM 668 N N . ARG A 1 84 ? -9.556 -10.861 -15.037 1.00 85.06 84 ARG A N 1
ATOM 669 C CA . ARG A 1 84 ? -8.602 -10.239 -15.980 1.00 85.06 84 ARG A CA 1
ATOM 670 C C . ARG A 1 84 ? -7.173 -10.148 -15.425 1.00 85.06 84 ARG A C 1
ATOM 672 O O . ARG A 1 84 ? -6.229 -10.008 -16.188 1.00 85.06 84 ARG A O 1
ATOM 679 N N . TRP A 1 85 ? -7.032 -10.199 -14.109 1.00 83.88 85 TRP A N 1
ATOM 680 C CA . TRP A 1 85 ? -5.794 -9.981 -13.371 1.00 83.88 85 TRP A CA 1
ATOM 681 C C . TRP A 1 85 ? -5.475 -11.181 -12.475 1.00 83.88 85 TRP A C 1
ATOM 683 O O . TRP A 1 85 ? -4.872 -11.011 -11.415 1.00 83.88 85 TRP A O 1
ATOM 693 N N . GLU A 1 86 ? -5.923 -12.381 -12.849 1.00 84.81 86 GLU A N 1
ATOM 694 C CA . GLU A 1 86 ? -5.782 -13.580 -12.018 1.00 84.81 86 GLU A CA 1
ATOM 695 C C . GLU A 1 86 ? -4.313 -13.933 -11.761 1.00 84.81 86 GLU A C 1
ATOM 697 O O . GLU A 1 86 ? -3.957 -14.232 -10.623 1.00 84.81 86 GLU A O 1
ATOM 702 N N . ASP A 1 87 ? -3.445 -13.740 -12.758 1.00 83.25 87 ASP A N 1
ATOM 703 C CA . ASP A 1 87 ? -1.991 -13.910 -12.631 1.00 83.25 87 ASP A CA 1
ATOM 704 C C . ASP A 1 87 ? -1.373 -12.977 -11.578 1.00 83.25 87 ASP A C 1
ATOM 706 O O . ASP A 1 87 ? -0.347 -13.293 -10.976 1.00 83.25 87 ASP A O 1
ATOM 710 N N . TRP A 1 88 ? -2.003 -11.826 -11.319 1.00 84.06 88 TRP A N 1
ATOM 711 C CA . TRP A 1 88 ? -1.577 -10.898 -10.272 1.00 84.06 88 TRP A CA 1
ATOM 712 C C . TRP A 1 88 ? -2.194 -11.251 -8.909 1.00 84.06 88 TRP A C 1
ATOM 714 O O . TRP A 1 88 ? -1.550 -11.096 -7.872 1.00 84.06 88 TRP A O 1
ATOM 724 N N . HIS A 1 89 ? -3.426 -11.760 -8.886 1.00 87.62 89 HIS A N 1
ATOM 725 C CA . HIS A 1 89 ? -4.167 -12.019 -7.648 1.00 87.62 89 HIS A CA 1
ATOM 726 C C . HIS A 1 89 ? -4.070 -13.462 -7.138 1.00 87.62 89 HIS A C 1
ATOM 728 O O . HIS A 1 89 ? -4.654 -13.758 -6.096 1.00 87.62 89 HIS A O 1
ATOM 734 N N . GLY A 1 90 ? -3.329 -14.349 -7.809 1.00 88.19 90 GLY A N 1
ATOM 735 C CA . GLY A 1 90 ? -3.222 -15.767 -7.448 1.00 88.19 90 GLY A CA 1
ATOM 736 C C . GLY A 1 90 ? -2.837 -16.011 -5.984 1.00 88.19 90 GLY A C 1
ATOM 737 O O . GLY A 1 90 ? -3.491 -16.795 -5.296 1.00 88.19 90 GLY A O 1
ATOM 738 N N . ASP A 1 91 ? -1.844 -15.279 -5.468 1.00 88.31 91 ASP A N 1
ATOM 739 C CA . ASP A 1 91 ? -1.385 -15.423 -4.077 1.00 88.31 91 ASP A CA 1
ATOM 740 C C . ASP A 1 91 ? -2.476 -15.075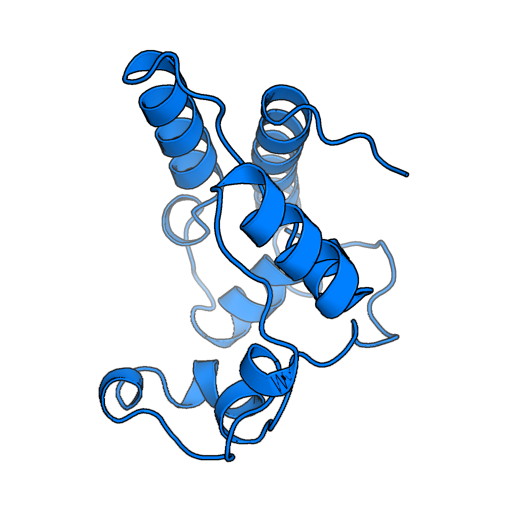 -3.050 1.00 88.31 91 ASP A C 1
ATOM 742 O O . ASP A 1 91 ? -2.608 -15.755 -2.028 1.00 88.31 91 ASP A O 1
ATOM 746 N N . VAL A 1 92 ? -3.266 -14.029 -3.318 1.00 89.69 92 VAL A N 1
ATOM 747 C CA . VAL A 1 92 ? -4.368 -13.580 -2.447 1.00 89.69 92 VAL A CA 1
ATOM 748 C C . VAL A 1 92 ? -5.589 -14.481 -2.610 1.00 89.69 92 VAL A C 1
ATOM 750 O O . VAL A 1 92 ? -6.218 -14.843 -1.620 1.00 89.69 92 VAL A O 1
ATOM 753 N N . ALA A 1 93 ? -5.897 -14.905 -3.838 1.00 91.69 93 ALA A N 1
ATOM 754 C CA . ALA A 1 93 ? -6.974 -15.849 -4.116 1.00 91.69 93 ALA A CA 1
ATOM 755 C C . ALA A 1 93 ? -6.744 -17.196 -3.409 1.00 91.69 93 ALA A C 1
ATOM 757 O O . ALA A 1 93 ? -7.699 -17.849 -3.001 1.00 91.69 93 ALA A O 1
ATOM 758 N N . ALA A 1 94 ? -5.487 -17.601 -3.212 1.00 92.31 94 ALA A N 1
ATOM 759 C CA . ALA A 1 94 ? -5.115 -18.797 -2.459 1.00 92.31 94 ALA A CA 1
ATOM 760 C C . ALA A 1 94 ? -4.910 -18.552 -0.949 1.00 92.31 94 ALA A C 1
ATOM 762 O O . ALA A 1 94 ? -4.479 -19.460 -0.232 1.00 92.31 94 ALA A O 1
ATOM 763 N N . SER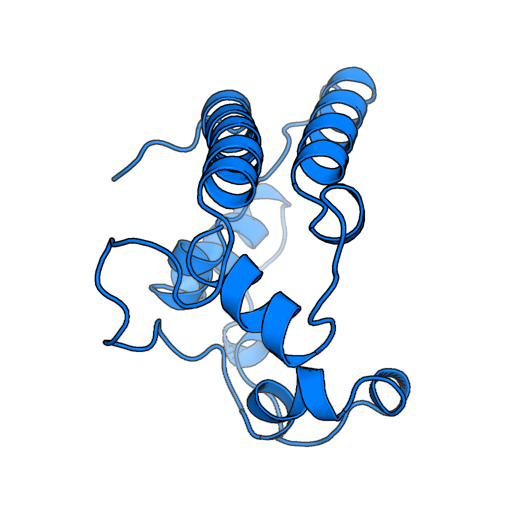 A 1 95 ? -5.137 -17.340 -0.436 1.00 94.12 95 SER A N 1
ATOM 764 C CA . SER A 1 95 ? -5.003 -17.035 0.990 1.00 94.12 95 SER A CA 1
ATOM 765 C C . SER A 1 95 ? -6.354 -16.993 1.698 1.00 94.12 95 SER A C 1
ATOM 767 O O . SER A 1 95 ? -7.410 -16.894 1.081 1.00 94.12 95 SER A O 1
ATOM 769 N N . THR A 1 96 ? -6.301 -17.082 3.024 1.00 96.50 96 THR A N 1
ATOM 770 C CA . THR A 1 96 ? -7.456 -16.925 3.921 1.00 96.50 96 THR A CA 1
ATOM 771 C C . THR A 1 96 ? -7.223 -15.820 4.954 1.00 96.50 96 THR A C 1
ATOM 773 O O . THR A 1 96 ? -7.983 -15.689 5.911 1.00 96.50 96 THR A O 1
ATOM 776 N N . GLU A 1 97 ? -6.117 -15.083 4.809 1.00 95.62 97 GLU A N 1
ATOM 777 C CA . GLU A 1 97 ? -5.651 -14.033 5.712 1.00 95.62 97 GLU A CA 1
ATOM 778 C C . GLU A 1 97 ? -4.604 -13.127 5.043 1.00 95.62 97 GLU A C 1
ATOM 780 O O . GLU A 1 97 ? -4.035 -13.462 3.992 1.00 95.62 97 GLU A O 1
ATOM 785 N N . ILE A 1 98 ? -4.304 -11.999 5.698 1.00 95.19 98 ILE A N 1
ATOM 786 C CA . ILE A 1 98 ? -3.159 -11.147 5.369 1.00 95.19 98 ILE A CA 1
ATOM 787 C C . ILE A 1 98 ? -1.895 -11.856 5.856 1.00 95.19 98 ILE A C 1
ATOM 789 O O . ILE A 1 98 ? -1.628 -11.918 7.055 1.00 95.19 98 ILE A O 1
ATOM 793 N N . ARG A 1 99 ? -1.115 -12.399 4.920 1.00 92.44 99 ARG A N 1
ATOM 794 C CA . ARG A 1 99 ? 0.127 -13.104 5.249 1.00 92.44 99 ARG A CA 1
ATOM 795 C C . ARG A 1 99 ? 1.235 -12.114 5.632 1.00 92.44 99 ARG A C 1
ATOM 797 O O . ARG A 1 99 ? 1.355 -11.057 4.990 1.00 92.44 99 ARG A O 1
ATOM 804 N N . PRO A 1 100 ? 2.094 -12.474 6.604 1.00 89.75 100 PRO A N 1
ATOM 805 C CA . PRO A 1 100 ? 3.224 -11.642 6.989 1.00 89.75 100 PRO A CA 1
ATOM 806 C C . PRO A 1 100 ? 4.174 -11.394 5.807 1.00 89.75 100 PRO A C 1
ATOM 808 O O . PRO A 1 100 ? 4.119 -12.110 4.794 1.00 89.75 100 PRO A O 1
ATOM 811 N N . PRO A 1 101 ? 5.049 -10.379 5.903 1.00 82.44 101 PRO A N 1
ATOM 812 C CA . PRO A 1 101 ? 6.133 -10.170 4.951 1.00 82.44 101 PRO A CA 1
ATOM 813 C C . PRO A 1 101 ? 6.919 -11.459 4.715 1.00 82.44 101 PRO A C 1
ATOM 815 O O . PRO A 1 101 ? 7.292 -12.154 5.659 1.00 82.44 101 PRO A O 1
ATOM 818 N N . SER A 1 102 ? 7.165 -11.801 3.450 1.00 73.62 102 SER A N 1
ATOM 819 C CA . SER A 1 102 ? 8.033 -12.929 3.116 1.00 73.62 102 SER A CA 1
ATOM 820 C C . SER A 1 102 ? 9.453 -12.597 3.570 1.00 73.62 102 SER A C 1
ATOM 822 O O . SER A 1 102 ? 9.992 -11.565 3.162 1.00 73.62 102 SER A O 1
ATOM 824 N N . ALA A 1 103 ? 10.063 -13.469 4.371 1.00 59.81 103 ALA A N 1
ATOM 825 C CA . ALA A 1 103 ? 11.434 -13.333 4.856 1.00 59.81 103 ALA A CA 1
ATOM 826 C C . ALA A 1 103 ? 12.463 -13.600 3.741 1.00 59.81 103 ALA A C 1
ATOM 828 O O . ALA A 1 103 ? 13.235 -14.541 3.826 1.00 59.81 103 ALA A O 1
ATOM 829 N N . SER A 1 104 ? 12.446 -12.823 2.658 1.00 49.16 104 SER A N 1
ATOM 830 C CA . SER A 1 104 ? 13.508 -12.827 1.645 1.00 49.16 104 SER A CA 1
ATOM 831 C C . SER A 1 104 ? 13.237 -11.772 0.580 1.00 49.16 104 SER A C 1
ATOM 833 O O . SER A 1 104 ? 12.544 -12.008 -0.410 1.00 49.16 104 SER A O 1
ATOM 835 N N . ARG A 1 105 ? 13.810 -10.601 0.798 1.00 49.88 105 ARG A N 1
ATOM 836 C CA . ARG A 1 105 ? 14.491 -9.772 -0.198 1.00 49.88 105 ARG A CA 1
ATOM 837 C C . ARG A 1 105 ? 15.289 -8.816 0.662 1.00 49.88 105 ARG A C 1
ATOM 839 O O . ARG A 1 105 ? 14.692 -8.080 1.444 1.00 49.88 105 ARG A O 1
ATOM 846 N N . GLU A 1 106 ? 16.611 -8.934 0.632 1.00 43.97 106 GLU A N 1
ATOM 847 C CA . GLU A 1 106 ? 17.454 -8.014 1.388 1.00 43.97 106 GLU A CA 1
ATOM 848 C C . GLU A 1 106 ? 17.033 -6.564 1.101 1.00 43.97 106 GLU A C 1
ATOM 850 O O . GLU A 1 106 ? 16.581 -6.282 -0.016 1.00 43.97 106 GLU A O 1
ATOM 855 N N . PRO A 1 107 ? 17.159 -5.641 2.071 1.00 45.06 107 PRO A N 1
ATOM 856 C CA . PRO A 1 107 ? 17.068 -4.218 1.787 1.00 45.06 107 PRO A CA 1
ATOM 857 C C . PRO A 1 107 ? 18.221 -3.864 0.839 1.00 45.06 107 PRO A C 1
ATOM 859 O O . PRO A 1 107 ? 19.341 -3.579 1.245 1.00 45.06 107 PRO A O 1
ATOM 862 N N . GLY A 1 108 ? 17.952 -3.987 -0.454 1.00 58.56 108 GLY A N 1
ATOM 863 C CA . GLY A 1 108 ? 18.955 -4.034 -1.498 1.00 58.56 108 GLY A CA 1
ATOM 864 C C . GLY A 1 108 ? 18.301 -3.967 -2.870 1.00 58.56 108 GLY A C 1
ATOM 865 O O . GLY A 1 108 ? 17.113 -4.251 -3.030 1.00 58.56 108 GLY A O 1
ATOM 866 N N . ARG A 1 109 ? 19.102 -3.504 -3.835 1.00 57.56 109 ARG A N 1
ATOM 867 C CA . ARG A 1 109 ? 18.744 -3.206 -5.228 1.00 57.56 109 ARG A CA 1
ATOM 868 C C . ARG A 1 109 ? 17.601 -4.097 -5.746 1.00 57.56 109 ARG A C 1
ATOM 870 O O . ARG A 1 109 ? 17.785 -5.312 -5.800 1.00 57.56 109 ARG A O 1
ATOM 877 N N . PRO A 1 110 ? 16.459 -3.525 -6.173 1.00 69.31 110 PRO A N 1
ATOM 878 C CA . PRO A 1 110 ? 15.364 -4.316 -6.724 1.00 69.31 110 PRO A CA 1
ATOM 879 C C . PRO A 1 110 ? 15.852 -5.110 -7.939 1.00 69.31 110 PRO A C 1
ATOM 881 O O . PRO A 1 110 ? 16.328 -4.547 -8.927 1.00 69.31 110 PRO A O 1
ATOM 884 N N . GLU A 1 111 ? 15.763 -6.432 -7.843 1.00 73.56 111 GLU A N 1
ATOM 885 C CA . GLU A 1 111 ? 16.236 -7.342 -8.879 1.00 73.56 111 GLU A CA 1
ATOM 886 C C . GLU A 1 111 ? 15.536 -7.052 -10.215 1.00 73.56 111 GLU A C 1
ATOM 888 O O . GLU A 1 111 ? 14.313 -6.924 -10.285 1.00 73.56 111 GLU A O 1
ATOM 893 N N . GLY A 1 112 ? 16.326 -6.894 -11.279 1.00 81.12 112 GLY A N 1
ATOM 894 C CA . GLY A 1 112 ? 15.824 -6.624 -12.627 1.00 81.12 112 GLY A CA 1
ATOM 895 C C . GLY A 1 112 ? 15.242 -5.222 -12.860 1.00 81.12 112 GLY A C 1
ATOM 896 O O . GLY A 1 112 ? 14.827 -4.936 -13.981 1.00 81.12 112 GLY A O 1
ATOM 897 N N . VAL A 1 113 ? 15.215 -4.331 -11.865 1.00 88.06 113 VAL A N 1
ATOM 898 C CA . VAL A 1 113 ? 14.665 -2.972 -12.013 1.00 88.06 113 VAL A CA 1
ATOM 899 C C . VAL A 1 113 ? 15.793 -1.951 -12.202 1.00 88.06 113 VAL A C 1
ATOM 901 O O . VAL A 1 113 ? 16.850 -2.037 -11.573 1.00 88.06 113 VAL A O 1
ATOM 904 N N . ASN A 1 114 ? 15.575 -0.980 -13.094 1.00 89.94 114 ASN A N 1
ATOM 905 C CA . ASN A 1 114 ? 16.498 0.134 -13.311 1.00 89.94 114 ASN A CA 1
ATOM 906 C C . ASN A 1 114 ? 16.645 0.960 -12.010 1.00 89.94 114 ASN A C 1
ATOM 908 O O . ASN A 1 114 ? 15.655 1.259 -11.341 1.00 89.94 114 ASN A O 1
ATOM 912 N N . LEU A 1 115 ? 17.882 1.310 -11.642 1.00 89.31 115 LEU A N 1
ATOM 913 C CA . LEU A 1 115 ? 18.173 2.024 -10.395 1.00 89.31 115 LEU A CA 1
ATOM 914 C C . LEU A 1 115 ? 17.597 3.444 -10.364 1.00 89.31 115 LEU A C 1
ATOM 916 O O . LEU A 1 115 ? 17.122 3.860 -9.314 1.00 89.31 115 LEU A O 1
ATOM 920 N N . ASP A 1 116 ? 17.568 4.143 -11.495 1.00 91.62 116 ASP A N 1
ATOM 921 C CA . ASP A 1 116 ? 17.010 5.494 -11.599 1.00 91.62 116 ASP A CA 1
ATOM 922 C C . ASP A 1 116 ? 15.486 5.466 -11.437 1.00 91.62 116 ASP A C 1
ATOM 924 O O . ASP A 1 116 ? 14.897 6.322 -10.772 1.00 91.62 116 ASP A O 1
ATOM 928 N N . VAL A 1 117 ? 14.844 4.424 -11.979 1.00 92.50 117 VAL A N 1
ATOM 929 C CA . VAL A 1 117 ? 13.412 4.162 -11.767 1.00 92.50 117 VAL A CA 1
ATOM 930 C C . VAL A 1 117 ? 13.139 3.898 -10.289 1.00 92.50 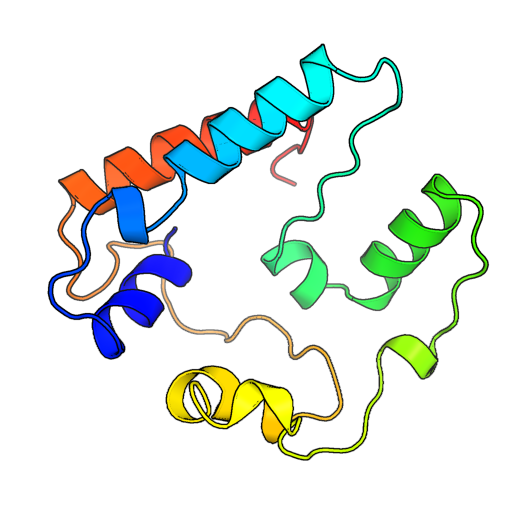117 VAL A C 1
ATOM 932 O O . VAL A 1 117 ? 12.228 4.486 -9.710 1.00 92.50 117 VAL A O 1
ATOM 935 N N . TYR A 1 118 ? 13.952 3.050 -9.652 1.00 93.00 118 TYR A N 1
ATOM 936 C CA . TYR A 1 118 ? 13.820 2.774 -8.224 1.00 93.00 118 TYR A CA 1
ATOM 937 C C . TYR A 1 118 ? 14.003 4.028 -7.366 1.00 93.00 118 TYR A C 1
ATOM 939 O O . TYR A 1 118 ? 13.173 4.265 -6.491 1.00 93.00 118 TYR A O 1
ATOM 947 N N . ALA A 1 119 ? 15.046 4.822 -7.626 1.00 93.12 119 ALA A N 1
ATOM 948 C CA . ALA A 1 119 ? 15.323 6.062 -6.909 1.00 93.12 119 ALA A CA 1
ATOM 949 C C . ALA A 1 119 ? 14.159 7.053 -7.049 1.00 93.12 119 ALA A C 1
ATOM 951 O O . ALA A 1 119 ? 13.639 7.525 -6.046 1.00 93.12 119 ALA A O 1
ATOM 952 N N . SER A 1 120 ? 13.649 7.251 -8.268 1.00 95.12 120 SER A N 1
ATOM 953 C CA . SER A 1 120 ? 12.498 8.131 -8.517 1.00 95.12 120 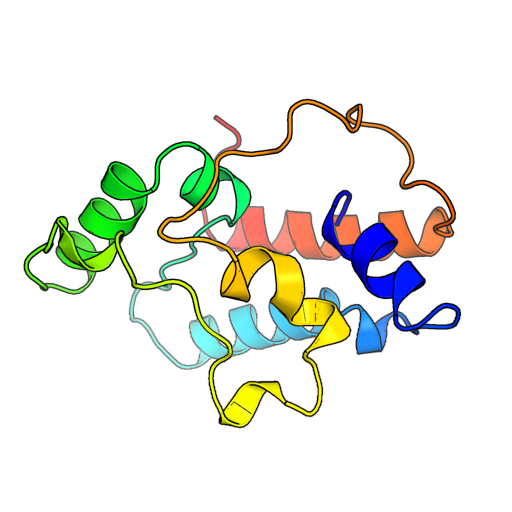SER A CA 1
ATOM 954 C C . SER A 1 120 ? 11.256 7.697 -7.729 1.00 95.12 120 SER A C 1
ATOM 956 O O . SER A 1 120 ? 10.582 8.511 -7.099 1.00 95.12 120 SER A O 1
ATOM 958 N N . CYS A 1 121 ? 10.941 6.397 -7.723 1.00 95.75 121 CYS A N 1
ATOM 959 C CA . CYS A 1 121 ? 9.824 5.873 -6.937 1.00 95.75 121 CYS A CA 1
ATOM 960 C C . CYS A 1 121 ? 10.073 5.956 -5.423 1.00 95.75 121 CYS A C 1
ATOM 962 O O . CYS A 1 121 ? 9.119 6.116 -4.659 1.00 95.75 121 CYS A O 1
ATOM 964 N N . LEU A 1 122 ? 11.325 5.816 -4.980 1.00 94.12 122 LEU A N 1
ATOM 965 C CA . LEU A 1 122 ? 11.709 5.953 -3.579 1.00 94.12 122 LEU A CA 1
ATOM 966 C C . LEU A 1 122 ? 11.523 7.389 -3.093 1.00 94.12 122 LEU A C 1
ATOM 968 O O . LEU A 1 122 ? 10.900 7.569 -2.053 1.00 94.12 122 LEU A O 1
ATOM 972 N N . ASP A 1 123 ? 11.929 8.383 -3.877 1.00 96.31 123 ASP A N 1
ATOM 973 C CA . ASP A 1 123 ? 11.754 9.796 -3.534 1.00 96.31 123 ASP A CA 1
ATOM 974 C C . ASP A 1 123 ? 10.278 10.144 -3.288 1.00 96.31 123 ASP A C 1
ATOM 976 O O . ASP A 1 123 ? 9.933 10.805 -2.308 1.00 96.31 123 ASP A O 1
ATOM 980 N N . TYR A 1 124 ? 9.371 9.685 -4.157 1.00 96.94 124 TYR A N 1
ATOM 981 C CA . TYR A 1 124 ? 7.932 9.903 -3.964 1.00 96.94 124 TYR A CA 1
ATOM 982 C C . TYR A 1 124 ? 7.367 9.122 -2.779 1.00 96.94 124 TYR A C 1
ATOM 984 O O . TYR A 1 124 ? 6.524 9.644 -2.049 1.00 96.94 124 TYR A O 1
ATOM 992 N N . TYR A 1 125 ? 7.838 7.894 -2.562 1.00 93.81 125 TYR A N 1
ATOM 993 C CA . TYR A 1 125 ? 7.462 7.114 -1.389 1.00 93.81 125 TYR A CA 1
ATOM 994 C C . TYR A 1 125 ? 7.866 7.823 -0.089 1.00 93.81 125 TYR A C 1
ATOM 996 O O . TYR A 1 125 ? 7.047 7.951 0.815 1.00 93.81 125 TYR A O 1
ATOM 1004 N N . GLU A 1 126 ? 9.092 8.337 -0.002 1.00 92.88 126 GLU A N 1
ATOM 1005 C CA . GLU A 1 126 ? 9.588 9.043 1.183 1.00 92.88 126 GLU A CA 1
ATOM 1006 C C . GLU A 1 126 ? 8.835 10.352 1.431 1.00 92.88 126 GLU A C 1
ATOM 1008 O O . GLU A 1 126 ? 8.440 10.612 2.567 1.00 92.88 126 GLU A O 1
ATOM 1013 N N . LYS A 1 127 ? 8.508 11.103 0.372 1.00 94.50 127 LYS A N 1
ATOM 1014 C CA . LYS A 1 127 ? 7.633 12.282 0.472 1.00 94.50 127 LYS A CA 1
ATOM 1015 C C . LYS A 1 127 ? 6.246 11.943 1.025 1.00 94.50 127 LYS A C 1
ATOM 1017 O O . LYS A 1 127 ? 5.698 12.728 1.791 1.00 94.50 127 LYS A O 1
ATOM 1022 N N . MET A 1 128 ? 5.659 10.801 0.654 1.00 93.31 128 MET A N 1
ATOM 1023 C CA . MET A 1 128 ? 4.370 10.363 1.212 1.00 93.31 128 MET A CA 1
ATOM 1024 C C . MET A 1 128 ? 4.480 9.966 2.688 1.00 93.31 128 MET A C 1
ATOM 1026 O O . MET A 1 128 ? 3.578 10.266 3.464 1.00 93.31 128 MET A O 1
ATOM 1030 N N . ILE A 1 129 ? 5.580 9.320 3.089 1.00 89.75 129 ILE A N 1
ATOM 1031 C CA . ILE A 1 129 ? 5.841 8.968 4.492 1.00 89.75 129 ILE A CA 1
ATOM 1032 C C . ILE A 1 129 ? 5.957 10.228 5.358 1.00 89.75 129 IL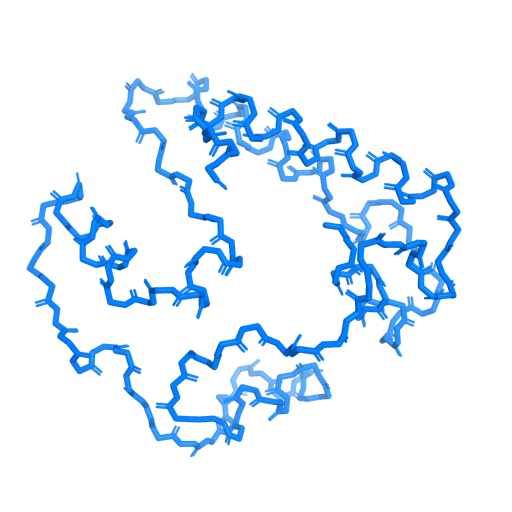E A C 1
ATOM 1034 O O . ILE A 1 129 ? 5.295 10.316 6.392 1.00 89.75 129 ILE A O 1
ATOM 1038 N N . GLU A 1 130 ? 6.741 11.212 4.910 1.00 89.50 130 GLU A N 1
ATOM 1039 C CA . GLU A 1 130 ? 6.886 12.506 5.586 1.00 89.50 130 GLU A CA 1
ATOM 1040 C C . GLU A 1 130 ? 5.537 13.228 5.692 1.00 89.50 130 GLU A C 1
ATOM 1042 O O . GLU A 1 130 ? 5.122 13.626 6.780 1.00 89.50 130 GLU A O 1
ATOM 1047 N N . LEU A 1 131 ? 4.811 13.328 4.574 1.00 87.88 131 LEU A N 1
ATOM 1048 C CA . LEU A 1 131 ? 3.519 14.008 4.512 1.00 87.88 131 LEU A CA 1
ATOM 1049 C C . LEU A 1 131 ? 2.441 13.319 5.364 1.00 87.88 131 LEU A C 1
ATOM 1051 O O . LEU A 1 131 ? 1.551 13.984 5.885 1.00 87.88 131 LEU A O 1
ATOM 1055 N N . GLY A 1 132 ? 2.515 11.995 5.510 1.00 82.94 132 GLY A N 1
ATOM 1056 C CA . GLY A 1 132 ? 1.590 11.197 6.316 1.00 82.94 132 GLY A CA 1
ATOM 1057 C C . GLY A 1 132 ? 1.931 11.155 7.804 1.00 82.94 132 GLY A C 1
ATOM 1058 O O . GLY A 1 132 ? 1.214 10.502 8.559 1.00 82.94 132 GLY A O 1
ATOM 1059 N N . GLY A 1 133 ? 3.029 11.790 8.235 1.00 78.69 133 GLY A N 1
ATOM 1060 C CA . GLY A 1 133 ? 3.488 11.739 9.624 1.00 78.69 133 GLY A CA 1
ATOM 1061 C C . GLY A 1 133 ? 3.874 10.331 10.094 1.00 78.69 133 GLY A C 1
ATOM 1062 O O . GLY A 1 133 ? 3.816 10.038 11.289 1.00 78.69 133 GLY A O 1
ATOM 1063 N N . LEU A 1 134 ? 4.236 9.436 9.169 1.00 66.62 134 LEU A N 1
ATOM 1064 C CA . LEU A 1 134 ? 4.620 8.064 9.483 1.00 66.62 134 LEU A CA 1
ATOM 1065 C C . LEU A 1 134 ? 6.102 8.031 9.887 1.00 66.62 134 LEU A C 1
ATOM 1067 O O . LEU A 1 134 ? 6.994 8.159 9.053 1.00 66.62 134 LEU A O 1
ATOM 1071 N N . SER A 1 135 ? 6.393 7.847 11.173 1.00 50.62 135 SER A N 1
ATOM 1072 C CA . SER A 1 135 ? 7.770 7.641 11.642 1.00 50.62 135 SER A CA 1
ATOM 1073 C C . SER A 1 135 ? 8.272 6.247 11.252 1.00 50.62 135 SER A C 1
ATOM 1075 O O . SER A 1 135 ? 7.551 5.261 11.418 1.00 50.62 135 SER A O 1
ATOM 1077 N N . ARG A 1 136 ? 9.526 6.137 10.787 1.00 50.56 136 ARG A N 1
ATOM 1078 C CA . ARG A 1 136 ? 10.210 4.837 10.666 1.00 50.56 136 ARG A CA 1
ATOM 1079 C C . ARG A 1 136 ? 10.520 4.323 12.078 1.00 50.56 136 ARG A C 1
ATOM 1081 O O . ARG A 1 136 ? 11.522 4.725 12.662 1.00 50.56 136 ARG A O 1
ATOM 1088 N N . GLY A 1 137 ? 9.600 3.542 12.641 1.00 39.84 137 GLY A N 1
ATOM 1089 C CA . GLY A 1 137 ? 9.811 2.763 13.867 1.00 39.84 137 GLY A CA 1
ATOM 1090 C C . GLY A 1 137 ? 10.607 1.495 13.611 1.00 39.84 137 GLY A C 1
ATOM 1091 O O . GLY A 1 137 ? 10.541 0.984 12.469 1.00 39.84 137 GLY A O 1
#

Foldseek 3Di:
DQVQPLLVCVVVVPDDLVNSCLLVVLVVLVVVVVVDPDADADDDLQNCQAPVQVRVCVVCVSVVHDDDPCVQFDDQADDPVCVVPCVSCVVVSRDGGSHHDDPDDPPDDRPSDDPVSVVVSVVSVVSVCVVNVPDPD

Radius of gyration: 16.66 Å; chains: 1; bounding box: 35×39×36 Å